Protein AF-A0AAW8AR57-F1 (afdb_monomer)

Structure (mmCIF, N/CA/C/O backbone):
data_AF-A0AAW8AR57-F1
#
_entry.id   AF-A0AAW8AR57-F1
#
loop_
_atom_site.group_PDB
_atom_site.id
_atom_site.type_symbol
_atom_site.label_atom_id
_atom_site.label_alt_id
_atom_site.label_comp_id
_atom_site.label_asym_id
_atom_site.label_entity_id
_atom_site.label_seq_id
_atom_site.pdbx_PDB_ins_code
_atom_site.Cartn_x
_atom_site.Cartn_y
_atom_site.Cartn_z
_atom_site.occupancy
_atom_site.B_iso_or_equiv
_atom_site.auth_seq_id
_atom_site.auth_comp_id
_atom_site.auth_asym_id
_atom_site.auth_atom_id
_atom_site.pdbx_PDB_model_num
ATOM 1 N N . MET A 1 1 ? 11.487 -46.154 -1.829 1.00 62.97 1 MET A N 1
ATOM 2 C CA . MET A 1 1 ? 11.638 -45.166 -2.927 1.00 62.97 1 MET A CA 1
ATOM 3 C C . MET A 1 1 ? 10.423 -44.249 -3.068 1.00 62.97 1 MET A C 1
ATOM 5 O O . MET A 1 1 ? 10.614 -43.050 -2.978 1.00 62.97 1 MET A O 1
ATOM 9 N N . LYS A 1 2 ? 9.183 -44.752 -3.208 1.00 64.31 2 LYS A N 1
ATOM 10 C CA . LYS A 1 2 ? 7.954 -43.922 -3.303 1.00 64.31 2 LYS A CA 1
ATOM 11 C C . LYS A 1 2 ? 7.785 -42.870 -2.190 1.00 64.31 2 LYS A C 1
ATOM 13 O O . LYS A 1 2 ? 7.441 -41.733 -2.481 1.00 64.31 2 LYS A O 1
ATOM 18 N N . SER A 1 3 ? 8.088 -43.218 -0.939 1.00 72.75 3 SER A N 1
ATOM 19 C CA . SER A 1 3 ? 7.990 -42.293 0.202 1.00 72.75 3 SER A CA 1
ATOM 20 C C . SER A 1 3 ? 8.985 -41.127 0.123 1.00 72.75 3 SER A C 1
ATOM 22 O O . SER A 1 3 ? 8.697 -40.041 0.610 1.00 72.75 3 SER A O 1
ATOM 24 N N . LEU A 1 4 ? 10.129 -41.336 -0.541 1.00 78.44 4 LEU A N 1
ATOM 25 C CA . LEU A 1 4 ? 11.129 -40.296 -0.792 1.00 78.44 4 LEU A CA 1
ATOM 26 C C . LEU A 1 4 ? 10.599 -39.263 -1.800 1.00 78.44 4 LEU A C 1
ATOM 28 O O . LEU A 1 4 ? 10.787 -38.066 -1.621 1.00 78.44 4 LEU A O 1
ATOM 32 N N . TRP A 1 5 ? 9.879 -39.732 -2.823 1.00 78.31 5 TRP A N 1
ATOM 33 C CA . TRP A 1 5 ? 9.248 -38.875 -3.828 1.00 78.31 5 TRP A CA 1
ATOM 34 C C . TRP A 1 5 ? 8.102 -38.040 -3.249 1.00 78.31 5 TRP A C 1
ATOM 36 O O . TRP A 1 5 ? 7.999 -36.861 -3.573 1.00 78.31 5 TRP A O 1
ATOM 46 N N . LEU A 1 6 ? 7.284 -38.605 -2.350 1.00 78.50 6 LEU A N 1
ATOM 47 C CA . LEU A 1 6 ? 6.262 -37.826 -1.637 1.00 78.50 6 LEU A CA 1
ATOM 48 C C . LEU A 1 6 ? 6.881 -36.745 -0.739 1.00 78.50 6 LEU A C 1
ATOM 50 O O . LEU A 1 6 ? 6.391 -35.619 -0.724 1.00 78.50 6 LEU A O 1
ATOM 54 N N . GLY A 1 7 ? 7.966 -37.065 -0.026 1.00 80.38 7 GLY A N 1
ATOM 55 C CA . GLY A 1 7 ? 8.681 -36.081 0.793 1.00 80.38 7 GLY A CA 1
ATOM 56 C C . GLY A 1 7 ? 9.265 -34.936 -0.038 1.00 80.38 7 GLY A C 1
ATOM 57 O O . GLY A 1 7 ? 9.154 -33.774 0.345 1.00 80.38 7 GLY A O 1
ATOM 58 N N . LEU A 1 8 ? 9.816 -35.252 -1.214 1.00 80.56 8 LEU A N 1
ATOM 59 C CA . LEU A 1 8 ? 10.378 -34.258 -2.129 1.00 80.56 8 LEU A CA 1
ATOM 60 C C . LEU A 1 8 ? 9.300 -33.339 -2.735 1.00 80.56 8 LEU A C 1
ATOM 62 O O . LEU A 1 8 ? 9.537 -32.145 -2.891 1.00 80.56 8 LEU A O 1
ATOM 66 N N . LEU A 1 9 ? 8.107 -33.866 -3.028 1.00 77.75 9 LEU A N 1
ATOM 67 C CA . LEU A 1 9 ? 6.976 -33.078 -3.540 1.00 77.75 9 LEU A CA 1
ATOM 68 C C . LEU A 1 9 ? 6.396 -32.118 -2.490 1.00 77.75 9 LEU A C 1
ATOM 70 O O . LEU A 1 9 ? 6.029 -30.995 -2.827 1.00 77.75 9 LEU A O 1
ATOM 74 N N . LEU A 1 10 ? 6.351 -32.521 -1.217 1.00 76.38 10 LEU A N 1
ATOM 75 C CA . LEU A 1 10 ? 5.876 -31.655 -0.131 1.00 76.38 10 LEU A CA 1
ATOM 76 C C . LEU A 1 10 ? 6.837 -30.485 0.135 1.00 76.38 10 LEU A C 1
ATOM 78 O O . LEU A 1 10 ? 6.383 -29.363 0.341 1.00 76.38 10 LEU A O 1
ATOM 82 N N . LEU A 1 11 ? 8.150 -30.721 0.049 1.00 74.69 11 LEU A N 1
ATOM 83 C CA . LEU A 1 11 ? 9.180 -29.677 0.165 1.00 74.69 11 LEU A CA 1
ATOM 84 C C . LEU A 1 11 ? 9.222 -28.720 -1.038 1.00 74.69 11 LEU A C 1
ATOM 86 O O . LEU A 1 11 ? 9.712 -27.602 -0.909 1.00 74.69 11 LEU A O 1
ATOM 90 N N . ALA A 1 12 ? 8.714 -29.144 -2.196 1.00 70.25 12 ALA A N 1
ATOM 91 C CA . ALA A 1 12 ? 8.659 -28.331 -3.410 1.00 70.25 12 ALA A CA 1
ATOM 92 C C . ALA A 1 12 ? 7.428 -27.408 -3.477 1.00 70.25 12 ALA A C 1
ATOM 94 O O . ALA A 1 12 ? 7.257 -26.697 -4.468 1.00 70.25 12 ALA A O 1
ATOM 95 N N . SER A 1 13 ? 6.561 -27.413 -2.457 1.00 68.06 13 SER A N 1
ATOM 96 C CA . SER A 1 13 ? 5.379 -26.551 -2.448 1.00 68.06 13 SER A CA 1
ATOM 97 C C . SER A 1 13 ? 5.807 -25.093 -2.259 1.00 68.06 13 SER A C 1
ATOM 99 O O . SER A 1 13 ? 6.378 -24.765 -1.216 1.00 68.06 13 SER A O 1
ATOM 101 N N . PRO A 1 14 ? 5.549 -24.196 -3.228 1.00 69.44 14 PRO A N 1
ATOM 102 C CA . PRO A 1 14 ? 5.839 -22.787 -3.038 1.00 69.44 14 PRO A CA 1
ATOM 103 C C . PRO A 1 14 ? 4.961 -22.282 -1.893 1.00 69.44 14 PRO A C 1
ATOM 105 O O . PRO A 1 14 ? 3.735 -22.378 -1.952 1.00 69.44 14 PRO A O 1
ATOM 108 N N . ALA A 1 15 ? 5.585 -21.755 -0.841 1.00 67.44 15 ALA A N 1
ATOM 109 C CA . ALA A 1 15 ? 4.874 -21.058 0.218 1.00 67.44 15 ALA A CA 1
ATOM 110 C C . ALA A 1 15 ? 4.283 -19.769 -0.371 1.00 67.44 15 ALA A C 1
ATOM 112 O O . ALA A 1 15 ? 4.923 -18.719 -0.398 1.00 67.44 15 ALA A O 1
ATOM 113 N N . PHE A 1 16 ? 3.072 -19.868 -0.914 1.00 65.12 16 PHE A N 1
ATOM 114 C CA . PHE A 1 16 ? 2.346 -18.732 -1.457 1.00 65.12 16 PHE A CA 1
ATOM 115 C C . PHE A 1 16 ? 1.654 -18.018 -0.294 1.00 65.12 16 PHE A C 1
ATOM 117 O O . PHE A 1 16 ? 0.502 -18.288 0.037 1.00 65.12 16 PHE A O 1
ATOM 124 N N . GLY A 1 17 ? 2.392 -17.134 0.378 1.00 75.25 17 GLY A N 1
ATOM 125 C CA . GLY A 1 17 ? 1.827 -16.201 1.348 1.00 75.25 17 GLY A CA 1
ATOM 126 C C . GLY A 1 17 ? 1.064 -15.112 0.607 1.00 75.25 17 GLY A C 1
ATOM 127 O O . GLY A 1 17 ? 1.591 -14.019 0.416 1.00 75.25 17 GLY A O 1
ATOM 128 N N . ALA A 1 18 ? -0.134 -15.431 0.112 1.00 82.88 18 ALA A N 1
ATOM 129 C CA . ALA A 1 18 ? -1.010 -14.422 -0.462 1.00 82.88 18 ALA A CA 1
ATOM 130 C C . ALA A 1 18 ? -1.307 -13.381 0.623 1.00 82.88 18 ALA A C 1
ATOM 132 O O . ALA A 1 18 ? -1.841 -13.710 1.679 1.00 82.88 18 ALA A O 1
ATOM 133 N N . VAL A 1 19 ? -0.910 -12.138 0.369 1.00 85.94 19 VAL A N 1
ATOM 134 C CA . VAL A 1 19 ? -1.162 -11.024 1.279 1.00 85.94 19 VAL A CA 1
ATOM 135 C C . VAL A 1 19 ? -2.539 -10.466 0.952 1.00 85.94 19 VAL A C 1
ATOM 137 O O . VAL A 1 19 ? -2.753 -9.958 -0.151 1.00 85.94 19 VAL A O 1
ATOM 140 N N . ASP A 1 20 ? -3.468 -10.551 1.901 1.00 91.75 20 ASP A N 1
ATOM 141 C CA . ASP A 1 20 ? -4.728 -9.825 1.816 1.00 91.75 20 ASP A CA 1
ATOM 142 C C . ASP A 1 20 ? -4.537 -8.426 2.403 1.00 91.75 20 ASP A C 1
ATOM 144 O O . ASP A 1 20 ? -4.239 -8.252 3.582 1.00 91.75 20 ASP A O 1
ATOM 148 N N . ALA A 1 21 ? -4.717 -7.400 1.574 1.00 93.19 21 ALA A N 1
ATOM 149 C CA . ALA A 1 21 ? -4.598 -6.012 2.006 1.00 93.19 21 ALA A CA 1
ATOM 150 C C . ALA A 1 21 ? -5.591 -5.652 3.127 1.00 93.19 21 ALA A C 1
ATOM 152 O O . ALA A 1 21 ? -5.346 -4.701 3.866 1.00 93.19 21 ALA A O 1
ATOM 153 N N . ARG A 1 22 ? -6.699 -6.397 3.264 1.00 94.69 22 ARG A N 1
ATOM 154 C CA . ARG A 1 22 ? -7.711 -6.164 4.303 1.00 94.69 22 ARG A CA 1
ATOM 155 C C . ARG A 1 22 ? -7.220 -6.487 5.713 1.00 94.69 22 ARG A C 1
ATOM 157 O O . ARG A 1 22 ? -7.813 -5.981 6.662 1.00 94.69 22 ARG A O 1
ATOM 164 N N . ASP A 1 23 ? -6.142 -7.254 5.842 1.00 96.00 23 ASP A N 1
ATOM 165 C CA . ASP A 1 23 ? -5.558 -7.627 7.135 1.00 96.00 23 ASP A CA 1
ATOM 166 C C . ASP A 1 23 ? -4.643 -6.530 7.715 1.00 96.00 23 ASP A C 1
ATOM 168 O O . ASP A 1 23 ? -4.109 -6.676 8.815 1.00 96.00 23 ASP A O 1
ATOM 172 N N . TYR A 1 24 ? -4.470 -5.413 6.997 1.00 95.75 24 TYR A N 1
ATOM 173 C CA . TYR A 1 24 ? -3.580 -4.312 7.362 1.00 95.75 24 TYR A CA 1
ATOM 174 C C . TYR A 1 24 ? -4.334 -2.977 7.430 1.00 95.75 24 TYR A C 1
ATOM 176 O O . TYR A 1 24 ? -5.363 -2.771 6.777 1.00 95.75 24 TYR A O 1
ATOM 184 N N . ASP A 1 25 ? -3.805 -2.044 8.224 1.00 96.81 25 ASP A N 1
ATOM 185 C CA . ASP A 1 25 ? -4.379 -0.710 8.436 1.00 96.81 25 ASP A CA 1
ATOM 186 C C . ASP A 1 25 ? -3.427 0.450 8.090 1.00 96.81 25 ASP A C 1
ATOM 188 O O . ASP A 1 25 ? -3.844 1.610 8.119 1.00 96.81 25 ASP A O 1
ATOM 192 N N . ALA A 1 26 ? -2.182 0.159 7.708 1.00 97.75 26 ALA A N 1
ATOM 193 C CA . ALA A 1 26 ? -1.191 1.145 7.296 1.00 97.75 26 ALA A CA 1
ATOM 194 C C . ALA A 1 26 ? -0.752 0.916 5.843 1.00 97.75 26 ALA A C 1
ATOM 196 O O . ALA A 1 26 ? -0.325 -0.180 5.481 1.00 97.75 26 ALA A O 1
ATOM 197 N N . PHE A 1 27 ? -0.831 1.959 5.014 1.00 95.75 27 PHE A N 1
ATOM 198 C CA . PHE A 1 27 ? -0.595 1.855 3.572 1.00 95.75 27 PHE A CA 1
ATOM 199 C C . PHE A 1 27 ? 0.328 2.953 3.055 1.00 95.75 27 PHE A C 1
ATOM 201 O O . PHE A 1 27 ? 0.327 4.075 3.557 1.00 95.75 27 PHE A O 1
ATOM 208 N N . TRP A 1 28 ? 1.073 2.634 1.999 1.00 93.44 28 TRP A N 1
ATOM 209 C CA . TRP A 1 28 ? 1.818 3.600 1.198 1.00 93.44 28 TRP A CA 1
ATOM 210 C C . TRP A 1 28 ? 1.037 3.914 -0.074 1.00 93.44 28 TRP A C 1
ATOM 212 O O . TRP A 1 28 ? 0.525 3.006 -0.729 1.00 93.44 28 TRP A O 1
ATOM 222 N N . LEU A 1 29 ? 0.968 5.190 -0.438 1.00 91.56 29 LEU A N 1
ATOM 223 C CA . LEU A 1 29 ? 0.335 5.655 -1.663 1.00 91.56 29 LEU A CA 1
ATOM 224 C C . LEU A 1 29 ? 1.302 6.543 -2.446 1.00 91.56 29 LEU A C 1
ATOM 226 O O . LEU A 1 29 ? 1.819 7.541 -1.943 1.00 91.56 29 LEU A O 1
ATOM 230 N N . TRP A 1 30 ? 1.532 6.168 -3.700 1.00 88.75 30 TRP A N 1
ATOM 231 C CA . TRP A 1 30 ? 2.299 6.949 -4.667 1.00 88.75 30 TRP A CA 1
ATOM 232 C C . TRP A 1 30 ? 1.398 7.938 -5.406 1.00 88.75 30 TRP A C 1
ATOM 234 O O . TRP A 1 30 ? 0.226 7.635 -5.651 1.00 88.75 30 TRP A O 1
ATOM 244 N N . SER A 1 31 ? 1.935 9.096 -5.805 1.00 78.12 31 SER A N 1
ATOM 245 C CA . SER A 1 31 ? 1.155 10.021 -6.628 1.00 78.12 31 SER A CA 1
ATOM 246 C C . SER A 1 31 ? 0.887 9.422 -8.015 1.00 78.12 31 SER A C 1
ATOM 248 O O . SER A 1 31 ? 1.697 8.671 -8.564 1.00 78.12 31 SER A O 1
ATOM 250 N N . GLY A 1 32 ? -0.297 9.703 -8.565 1.00 80.69 32 GLY A N 1
ATOM 251 C CA . GLY A 1 32 ? -0.737 9.177 -9.863 1.00 80.69 32 GLY A CA 1
ATOM 252 C C . GLY A 1 32 ? -1.346 7.769 -9.839 1.00 80.69 32 GLY A C 1
ATOM 253 O O . GLY A 1 32 ? -1.802 7.302 -10.881 1.00 80.69 32 GLY A O 1
ATOM 254 N N . VAL A 1 33 ? -1.410 7.097 -8.683 1.00 86.38 33 VAL A N 1
ATOM 255 C CA . VAL A 1 33 ? -2.125 5.817 -8.535 1.00 86.38 33 VAL A CA 1
ATOM 256 C C . VAL A 1 33 ? -3.555 6.072 -8.068 1.00 86.38 33 VAL A C 1
ATOM 258 O O . VAL A 1 33 ? -3.777 6.767 -7.078 1.00 86.38 33 VAL A O 1
ATOM 261 N N . THR A 1 34 ? -4.542 5.486 -8.753 1.00 89.81 34 THR A N 1
ATOM 262 C CA . THR A 1 34 ? -5.938 5.536 -8.303 1.00 89.81 34 THR A CA 1
ATOM 263 C C . THR A 1 34 ? -6.080 4.830 -6.948 1.00 89.81 34 THR A C 1
ATOM 265 O O . THR A 1 34 ? -5.725 3.652 -6.845 1.00 89.81 34 THR A O 1
ATOM 268 N N . PRO A 1 35 ? -6.618 5.502 -5.913 1.00 91.06 35 PRO A N 1
ATOM 269 C CA . PRO A 1 35 ? -6.825 4.888 -4.608 1.00 91.06 35 PRO A CA 1
ATOM 270 C C . PRO A 1 35 ? -7.716 3.644 -4.699 1.00 91.06 35 PRO A C 1
ATOM 272 O O . PRO A 1 35 ? -8.806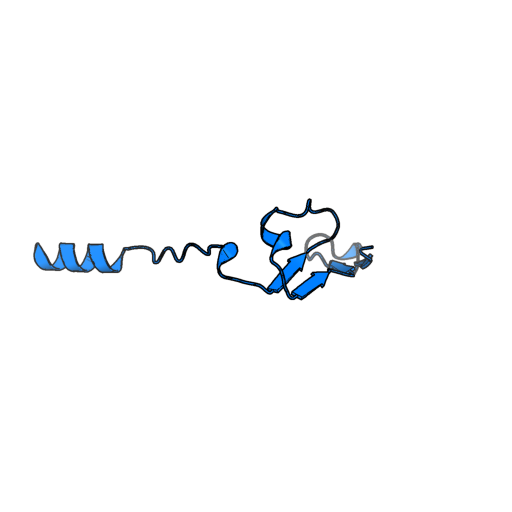 3.684 -5.271 1.00 91.06 35 PRO A O 1
ATOM 275 N N . GLN A 1 36 ? -7.266 2.538 -4.108 1.00 93.12 36 GLN A N 1
ATOM 276 C CA . GLN A 1 36 ? -8.052 1.307 -4.043 1.00 93.12 36 GLN A CA 1
ATOM 277 C C . GLN A 1 36 ? -9.092 1.364 -2.911 1.00 93.12 36 GLN A 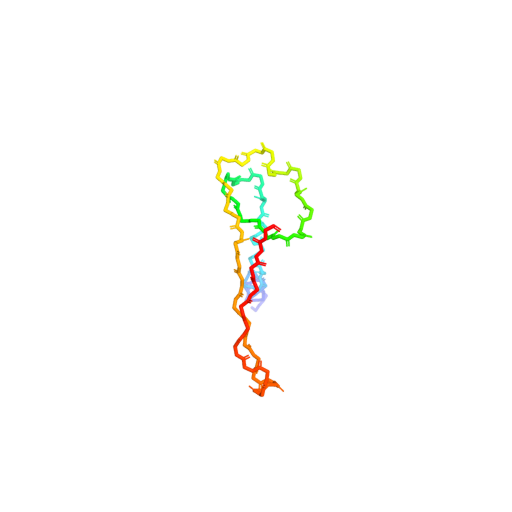C 1
ATOM 279 O O . GLN A 1 36 ? -8.849 2.019 -1.895 1.00 93.12 36 GLN A O 1
ATOM 284 N N . PRO A 1 37 ? -10.221 0.632 -3.011 1.00 94.94 37 PRO A N 1
ATOM 285 C CA . PRO A 1 37 ? -11.281 0.672 -2.000 1.00 94.94 37 PRO A CA 1
ATOM 286 C C . PRO A 1 37 ? -10.830 0.328 -0.576 1.00 94.94 37 PRO A C 1
ATOM 288 O O . PRO A 1 37 ? -11.367 0.896 0.372 1.00 94.94 37 PRO A O 1
ATOM 291 N N . VAL A 1 38 ? -9.833 -0.554 -0.422 1.00 95.06 38 VAL A N 1
ATOM 292 C CA . VAL A 1 38 ? -9.290 -0.951 0.890 1.00 95.06 38 VAL A CA 1
ATOM 293 C C . VAL A 1 38 ? -8.711 0.233 1.667 1.00 95.06 38 VAL A C 1
ATOM 295 O O . VAL A 1 38 ? -8.782 0.251 2.887 1.00 95.06 38 VAL A O 1
ATOM 298 N N . LEU A 1 39 ? -8.246 1.293 0.995 1.00 95.00 39 LEU A N 1
ATOM 299 C CA . LEU A 1 39 ? -7.703 2.477 1.670 1.00 95.00 39 LEU A CA 1
ATOM 300 C C . LEU A 1 39 ? -8.745 3.212 2.525 1.00 95.00 39 LEU A C 1
ATOM 302 O O . LEU A 1 39 ? -8.370 3.964 3.418 1.00 95.00 39 LEU A O 1
ATOM 306 N N . LYS A 1 40 ? -10.046 2.962 2.319 1.00 94.62 40 LYS A N 1
ATOM 307 C CA . LYS A 1 40 ? -11.109 3.496 3.185 1.00 94.62 40 LYS A CA 1
ATOM 308 C C . LYS A 1 40 ? -11.006 3.009 4.634 1.00 94.62 40 LYS A C 1
ATOM 310 O O . LYS A 1 40 ? -11.539 3.674 5.513 1.00 94.62 40 LYS A O 1
ATOM 315 N N . GLN A 1 41 ? -10.354 1.868 4.876 1.00 95.62 41 GLN A N 1
ATOM 316 C CA . GLN A 1 41 ? -10.157 1.315 6.220 1.00 95.62 41 GLN A CA 1
ATOM 317 C C . GLN A 1 41 ? -8.800 1.699 6.838 1.00 95.62 41 GLN A C 1
ATOM 319 O O . GLN A 1 41 ? -8.516 1.325 7.975 1.00 95.62 41 GLN A O 1
ATOM 324 N N . ALA A 1 42 ? -7.942 2.405 6.094 1.00 97.06 42 ALA A N 1
ATOM 325 C CA . ALA A 1 42 ? -6.600 2.742 6.541 1.00 97.06 42 ALA A CA 1
ATOM 3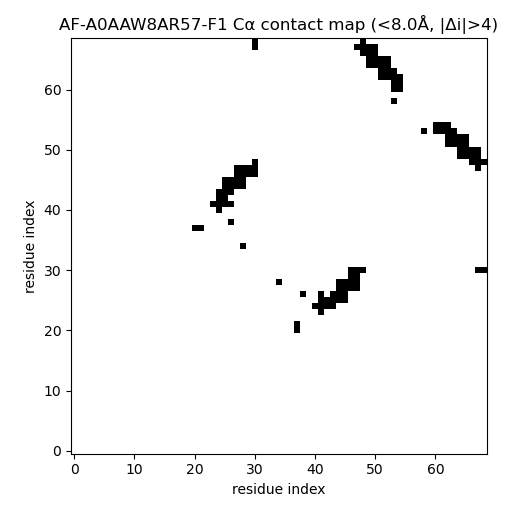26 C C . ALA A 1 42 ? -6.640 3.672 7.763 1.00 97.06 42 ALA A C 1
ATOM 328 O O . ALA A 1 42 ? -7.280 4.723 7.737 1.00 97.06 42 ALA A O 1
ATOM 329 N N . LYS A 1 43 ? -5.898 3.319 8.814 1.00 97.81 43 LYS A N 1
ATOM 330 C CA . LYS A 1 43 ? -5.611 4.209 9.949 1.00 97.81 43 LYS A CA 1
ATOM 331 C C . LYS A 1 43 ? -4.409 5.102 9.682 1.00 97.81 43 LYS A C 1
ATOM 333 O O . LYS A 1 43 ? -4.306 6.186 10.249 1.00 97.81 43 LYS A O 1
ATOM 338 N N . THR A 1 44 ? -3.473 4.650 8.853 1.00 97.50 44 THR A N 1
ATOM 339 C CA . THR A 1 44 ? -2.274 5.417 8.514 1.00 97.50 44 THR A CA 1
ATOM 340 C C . THR A 1 44 ? -2.014 5.335 7.021 1.00 97.50 44 THR A C 1
ATOM 342 O O . THR A 1 44 ? -1.971 4.252 6.441 1.00 97.50 44 THR A O 1
ATOM 345 N N . LEU A 1 45 ? -1.841 6.497 6.395 1.00 93.94 45 LEU A N 1
ATOM 346 C CA . LEU A 1 45 ? -1.553 6.605 4.973 1.00 93.94 45 LEU A CA 1
ATOM 347 C C . LEU A 1 45 ? -0.278 7.423 4.771 1.00 93.94 45 LEU A C 1
ATOM 349 O O . LEU A 1 45 ? -0.240 8.617 5.060 1.00 93.94 45 LEU A O 1
ATOM 3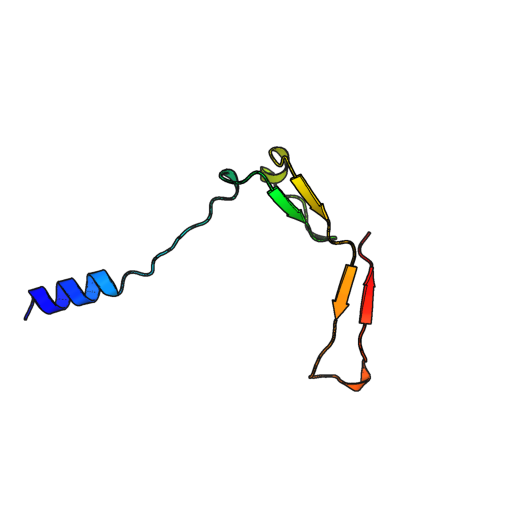53 N N . TYR A 1 46 ? 0.765 6.768 4.273 1.00 93.50 46 TYR A N 1
ATOM 354 C CA . TYR A 1 46 ? 2.028 7.393 3.902 1.00 93.50 46 TYR A CA 1
ATOM 355 C C . TYR A 1 46 ? 1.965 7.819 2.436 1.00 93.50 46 TYR A C 1
ATOM 357 O O . TYR A 1 46 ? 1.783 6.980 1.556 1.00 93.50 46 TYR A O 1
ATOM 365 N N . ILE A 1 47 ? 2.124 9.113 2.162 1.00 90.00 47 ILE A N 1
ATOM 366 C CA . ILE A 1 47 ? 2.090 9.656 0.798 1.00 90.00 47 ILE A CA 1
ATOM 367 C C . ILE A 1 47 ? 3.513 9.883 0.296 1.00 90.00 47 ILE A C 1
ATOM 369 O O . ILE A 1 47 ? 4.305 10.547 0.970 1.00 90.00 47 ILE A O 1
ATOM 373 N N . LEU A 1 48 ? 3.839 9.383 -0.899 1.00 90.25 48 LEU A N 1
ATOM 374 C CA . LEU A 1 48 ? 5.123 9.691 -1.527 1.00 90.25 48 LEU A CA 1
ATOM 375 C C . LEU A 1 48 ? 5.176 11.174 -1.919 1.00 90.25 48 LEU A C 1
ATOM 377 O O . LEU A 1 48 ? 4.402 11.622 -2.754 1.00 90.25 48 LEU A O 1
ATOM 381 N N . GLN A 1 49 ? 6.117 11.911 -1.325 1.00 88.75 49 GLN A N 1
ATOM 382 C CA . GLN A 1 49 ? 6.343 13.339 -1.599 1.00 88.75 49 GLN A CA 1
ATOM 383 C C . GLN A 1 49 ? 7.365 13.586 -2.715 1.00 88.75 49 GLN A C 1
ATOM 385 O O . GLN A 1 49 ? 7.460 14.681 -3.265 1.00 88.75 4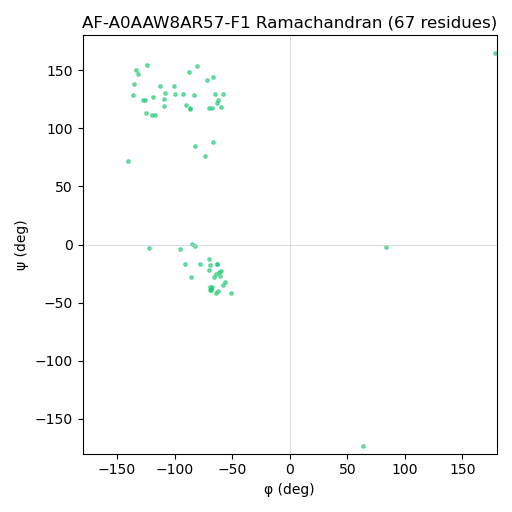9 GLN A O 1
ATOM 390 N N . GLY A 1 50 ? 8.168 12.582 -3.060 1.00 89.69 50 GLY A N 1
ATOM 391 C CA . GLY A 1 50 ? 9.136 12.700 -4.137 1.00 89.69 50 GLY A CA 1
ATOM 392 C C . GLY A 1 50 ? 9.977 11.450 -4.333 1.00 89.69 50 GLY A C 1
ATOM 393 O O . GLY A 1 50 ? 10.029 10.570 -3.478 1.00 89.69 50 GLY A O 1
ATOM 394 N N . GLN A 1 51 ? 10.641 11.381 -5.480 1.00 89.56 51 GLN A N 1
ATOM 395 C CA . GLN A 1 51 ? 11.525 10.286 -5.867 1.00 89.56 51 GLN A CA 1
ATOM 396 C C . GLN A 1 51 ? 12.855 10.832 -6.384 1.00 89.56 51 GLN A C 1
ATOM 398 O O . GLN A 1 51 ? 12.904 11.879 -7.033 1.00 89.56 51 GLN A O 1
ATOM 403 N N . ILE A 1 52 ? 13.929 10.091 -6.125 1.00 89.81 52 ILE A N 1
ATOM 404 C CA . ILE A 1 52 ? 15.251 10.345 -6.692 1.00 89.81 52 ILE A CA 1
ATOM 405 C C . ILE A 1 52 ? 15.536 9.232 -7.693 1.00 89.81 52 ILE A C 1
ATOM 407 O O . ILE A 1 52 ? 15.568 8.057 -7.332 1.00 89.81 52 ILE A O 1
ATOM 411 N N . ASN A 1 53 ? 15.739 9.597 -8.954 1.00 88.25 53 ASN A N 1
ATOM 412 C CA . ASN A 1 53 ? 16.043 8.659 -10.020 1.00 88.25 53 ASN A CA 1
ATOM 413 C C . ASN A 1 53 ? 17.504 8.813 -10.451 1.00 88.25 53 ASN A C 1
ATOM 415 O O . ASN A 1 53 ? 17.977 9.914 -10.738 1.00 88.25 53 ASN A O 1
ATOM 419 N N . SER A 1 54 ? 18.210 7.689 -10.519 1.00 90.50 54 SER A N 1
ATOM 420 C CA . SER A 1 54 ? 19.513 7.594 -11.164 1.00 90.50 54 SER A CA 1
ATOM 421 C C . SER A 1 54 ? 19.536 6.337 -12.025 1.00 90.50 54 SER A C 1
ATOM 423 O O . SER A 1 54 ? 19.041 5.280 -11.629 1.00 90.50 54 SER A O 1
ATOM 425 N N . THR A 1 55 ? 20.093 6.440 -13.228 1.00 84.31 55 THR A N 1
ATOM 426 C CA . THR A 1 55 ? 20.164 5.308 -14.153 1.00 84.31 55 THR A CA 1
ATOM 427 C C . THR A 1 55 ? 21.591 5.065 -14.599 1.00 84.31 55 THR A C 1
ATOM 429 O O . THR A 1 55 ? 22.239 5.925 -15.193 1.00 84.31 55 THR A O 1
ATOM 432 N N . ARG A 1 56 ? 22.072 3.836 -14.384 1.00 84.62 56 ARG A N 1
ATOM 433 C CA . ARG A 1 56 ? 23.383 3.405 -14.887 1.00 84.62 56 ARG A CA 1
ATOM 434 C C . ARG A 1 56 ? 23.432 3.390 -16.421 1.00 84.62 56 ARG A C 1
ATOM 436 O O . ARG A 1 56 ? 24.501 3.529 -16.998 1.00 84.62 56 ARG A O 1
ATOM 443 N N . ARG A 1 57 ? 22.281 3.234 -17.088 1.00 85.56 57 ARG A N 1
ATOM 444 C CA . ARG A 1 57 ? 22.183 3.167 -18.558 1.00 85.56 57 ARG A CA 1
ATOM 445 C C . ARG A 1 57 ? 22.286 4.530 -19.246 1.00 85.56 57 ARG A C 1
ATOM 447 O O . ARG A 1 57 ? 22.524 4.568 -20.445 1.00 85.56 57 ARG A O 1
ATOM 454 N N . ALA A 1 58 ? 22.113 5.631 -18.516 1.00 83.31 58 ALA A N 1
ATOM 455 C CA . ALA A 1 58 ? 22.307 6.979 -19.046 1.00 83.31 5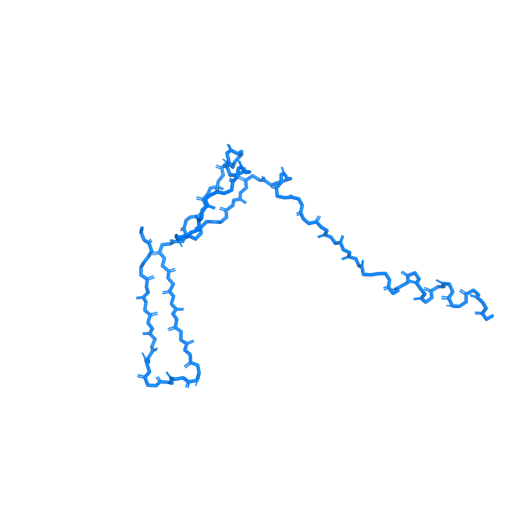8 ALA A CA 1
ATOM 456 C C . ALA A 1 58 ? 22.982 7.874 -17.993 1.00 83.31 58 ALA A C 1
ATOM 458 O O . ALA A 1 58 ? 22.323 8.754 -17.437 1.00 83.31 58 ALA A O 1
ATOM 459 N N . PRO A 1 59 ? 24.284 7.669 -17.716 1.00 79.06 59 PRO A N 1
ATOM 460 C CA . PRO A 1 59 ? 25.003 8.399 -16.671 1.00 79.06 59 PRO A CA 1
ATOM 461 C C . PRO A 1 59 ? 24.970 9.918 -16.879 1.00 79.06 59 PRO A C 1
ATOM 463 O O . PRO A 1 59 ? 24.835 10.664 -15.914 1.00 79.06 59 PRO A O 1
ATOM 466 N N . GLN A 1 60 ? 24.994 10.380 -18.138 1.00 84.44 60 GLN A N 1
ATOM 467 C CA . GLN A 1 60 ? 24.896 11.807 -18.468 1.00 84.44 60 GLN A CA 1
ATOM 468 C C . GLN A 1 60 ? 23.569 12.477 -18.071 1.00 84.44 60 GLN A C 1
ATOM 470 O O . GLN A 1 60 ? 23.523 13.700 -18.002 1.00 84.44 60 GLN A O 1
ATOM 475 N N . ARG A 1 61 ? 22.491 11.727 -17.782 1.00 82.88 61 ARG A N 1
ATOM 476 C CA . ARG A 1 61 ? 21.240 12.324 -17.266 1.00 82.88 61 ARG A CA 1
ATOM 477 C C . ARG A 1 61 ? 21.364 12.844 -15.832 1.00 82.88 61 ARG A C 1
ATOM 479 O O . ARG A 1 61 ? 20.462 13.559 -15.397 1.00 82.88 61 ARG A O 1
ATOM 486 N N . GLY A 1 62 ? 22.439 12.487 -15.126 1.00 87.06 62 GLY A N 1
ATOM 487 C CA . GLY A 1 62 ? 22.639 12.849 -13.729 1.00 87.06 62 GLY A CA 1
ATOM 488 C C . GLY A 1 62 ? 21.585 12.243 -12.798 1.00 87.06 62 GLY A C 1
ATOM 489 O O . GLY A 1 62 ? 20.760 11.418 -13.196 1.00 87.06 62 GLY A O 1
ATOM 490 N N . VAL A 1 63 ? 21.637 12.647 -11.531 1.00 91.12 63 VAL A N 1
ATOM 491 C CA . VAL A 1 63 ? 20.614 12.318 -10.533 1.00 91.12 63 VAL A CA 1
ATOM 492 C C . VAL A 1 63 ? 19.463 13.310 -10.680 1.00 91.12 63 VAL A C 1
ATOM 494 O O . VAL A 1 63 ? 19.691 14.517 -10.689 1.00 91.12 63 VAL A O 1
ATOM 497 N N . GLN A 1 64 ? 18.235 12.808 -10.793 1.00 90.44 64 GLN A N 1
ATO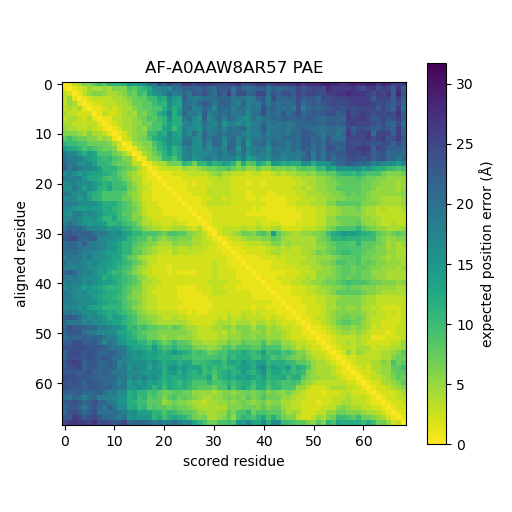M 498 C CA . GLN A 1 64 ? 17.035 13.632 -10.932 1.00 90.44 64 GLN A CA 1
ATOM 499 C C . GLN A 1 64 ? 16.157 13.499 -9.696 1.00 90.44 64 GLN A C 1
ATOM 501 O O . GLN A 1 64 ? 15.922 12.388 -9.227 1.00 90.44 64 GLN A O 1
ATOM 506 N N . MET A 1 65 ? 15.640 14.621 -9.201 1.00 88.38 65 MET A N 1
ATOM 507 C CA . MET A 1 65 ? 14.656 14.649 -8.124 1.00 88.38 65 MET A CA 1
ATOM 508 C C . MET A 1 65 ? 13.304 15.075 -8.693 1.00 88.38 65 MET A C 1
ATOM 510 O O . MET A 1 65 ? 13.202 16.112 -9.344 1.00 88.38 65 MET A O 1
ATOM 514 N N . ILE A 1 66 ? 12.276 14.264 -8.463 1.00 86.19 66 ILE A N 1
ATOM 515 C CA . ILE A 1 66 ? 10.908 14.516 -8.922 1.00 86.19 66 ILE A CA 1
ATOM 516 C C . ILE A 1 66 ? 10.044 14.658 -7.676 1.00 86.19 66 ILE A C 1
ATOM 518 O O . ILE A 1 66 ? 9.847 13.679 -6.958 1.00 86.19 66 ILE A O 1
ATOM 522 N N . ALA A 1 67 ? 9.545 15.864 -7.418 1.00 84.19 67 ALA A N 1
ATOM 523 C CA . ALA A 1 67 ? 8.545 16.090 -6.381 1.00 84.19 67 ALA A CA 1
ATOM 524 C C . ALA A 1 67 ? 7.190 15.521 -6.831 1.00 84.19 67 ALA A C 1
ATOM 526 O O . ALA A 1 67 ? 6.832 15.602 -8.007 1.00 84.19 67 ALA A O 1
ATOM 527 N N . GLN A 1 68 ? 6.461 14.925 -5.896 1.00 74.94 68 GLN A N 1
ATOM 528 C CA . GLN A 1 68 ? 5.142 14.348 -6.101 1.00 74.94 68 GLN A CA 1
ATOM 529 C C . GLN A 1 68 ? 4.160 15.068 -5.175 1.00 74.94 68 GLN A C 1
ATOM 531 O O . GLN A 1 68 ? 4.263 14.955 -3.957 1.00 74.94 68 GLN A O 1
ATOM 536 N N . GLY A 1 69 ? 3.253 15.840 -5.775 1.00 65.06 69 GLY A N 1
ATOM 537 C CA . GLY A 1 69 ? 2.163 16.557 -5.116 1.00 65.06 69 GLY A CA 1
ATOM 538 C C . GLY A 1 69 ? 0.850 16.273 -5.818 1.00 65.06 69 GLY A C 1
ATOM 539 O O . GLY A 1 69 ? 0.896 16.055 -7.052 1.00 65.06 69 GLY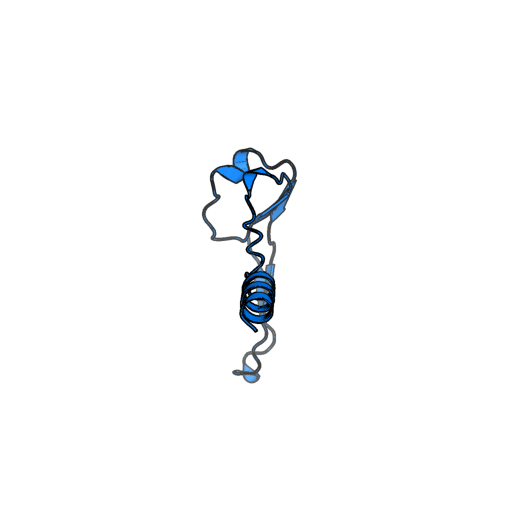 A O 1
#

Nearest PDB structures (foldseek):
  6nu3-assembly1_0  TM=3.839E-01  e=6.245E+00  Homo sapiens
  7a5f-assembly1_03  TM=3.424E-01  e=9.402E+00  Homo sapiens

Radius of gyration: 21.51 Å; Cα contacts (8 Å, |Δi|>4): 61; chains: 1; bounding box: 36×62×29 Å

Secondary structure (DSSP, 8-state):
-HHHHHHHHHHT-----PPPGGG-SEEEE-TTSPPPGGG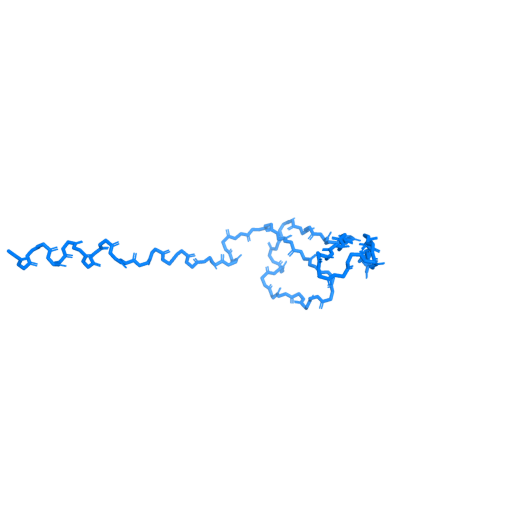GG-SEEEEP-EEEE--TT-GGG--EEEE--

Organism: Klebsiella pneumoniae (NCBI:txid573)

Mean predicted aligned error: 9.69 Å

pLDDT: mean 85.33, std 9.42, range [62.97, 97.81]

Solvent-accessible surface area (backbone atoms only — not comparable to full-atom values): 4610 Å² total; per-residue (Å²): 110,72,69,58,53,54,54,52,54,64,73,64,55,77,85,76,80,79,79,62,72,83,83,55,39,70,46,80,44,57,72,93,59,81,84,58,79,70,60,78,68,45,80,40,78,48,69,45,56,57,50,77,47,72,49,90,92,47,62,91,71,49,78,42,78,47,79,36,130

Sequence (69 aa):
MKSLWLGLLLLASPAFGAVDARDYDAFWLWSGVTPQPVLKQAKTLYILQGQINSTRRAPQRGVQMIAQG

Foldseek 3Di:
DVVVVVVVVVVPDPPPPDDDLLVDQADEDEAPDDDDPSPVRHPYYHYQQWDWDDDPVCCVVPIDIGGGD